Protein AF-A0A2D4LU86-F1 (afdb_monomer_lite)

InterPro domains:
  IPR038900 Transmembrane channel-like protein [PTHR23302] (30-177)

Secondary structure (DSSP, 8-state):
------PPPP--S-TTS--------S---HHHHHHHHHHT-GGGGGSTTSGGGS----EEETTEEE-HHHHHHHHHHHHHHHHHHHHHHHHHHHHHHHHHHHHSHHHHHHHHHHHH--TT---HHHHHHHHHHHHHHHHHHHHHHHHHHHHHHHHHHHHHHHHHHHHHHHHHHHHH-

Structure (mmCIF, N/CA/C/O backbone):
data_AF-A0A2D4LU86-F1
#
_entry.id   AF-A0A2D4LU86-F1
#
loop_
_atom_site.group_PDB
_atom_site.id
_atom_site.type_symbol
_atom_site.label_atom_id
_atom_site.label_alt_id
_atom_site.label_comp_id
_atom_site.label_asym_id
_atom_site.label_entity_id
_atom_site.label_seq_id
_atom_site.pdbx_PDB_ins_code
_atom_site.Cartn_x
_atom_site.Cartn_y
_atom_site.Cartn_z
_atom_site.occupancy
_atom_site.B_iso_or_equiv
_atom_site.auth_seq_id
_atom_site.auth_comp_id
_atom_site.auth_asym_id
_atom_site.auth_atom_id
_atom_site.pdbx_PDB_model_num
ATOM 1 N N . VAL A 1 1 ? 50.928 -17.012 -40.790 1.00 37.34 1 VAL A N 1
ATOM 2 C CA . VAL A 1 1 ? 49.486 -17.342 -40.692 1.00 37.34 1 VAL A CA 1
ATOM 3 C C . VAL A 1 1 ? 48.791 -16.074 -40.204 1.00 37.34 1 VAL A C 1
ATOM 5 O O . VAL A 1 1 ? 48.842 -15.793 -39.021 1.00 37.34 1 VAL A O 1
ATOM 8 N N . ASN A 1 2 ? 48.570 -15.077 -41.066 1.00 37.53 2 ASN A N 1
ATOM 9 C CA . ASN A 1 2 ? 47.369 -14.884 -41.896 1.00 37.53 2 ASN A CA 1
ATOM 10 C C . ASN A 1 2 ? 46.064 -15.258 -41.182 1.00 37.53 2 ASN A C 1
ATOM 12 O O . ASN A 1 2 ? 45.758 -16.434 -41.029 1.00 37.53 2 ASN A O 1
ATOM 16 N N . GLY A 1 3 ? 45.314 -14.226 -40.799 1.00 36.00 3 GLY A N 1
ATOM 17 C CA . GLY A 1 3 ? 43.985 -14.291 -40.202 1.00 36.00 3 GLY A CA 1
ATOM 18 C C . GLY A 1 3 ? 43.397 -12.885 -40.138 1.00 36.00 3 GLY A C 1
ATOM 19 O O . GLY A 1 3 ? 43.252 -12.314 -39.068 1.00 36.00 3 GLY A O 1
ATOM 20 N N . SER A 1 4 ? 43.182 -12.301 -41.313 1.00 45.00 4 SER A N 1
ATOM 21 C CA . SER A 1 4 ? 42.653 -10.962 -41.550 1.00 45.00 4 SER A CA 1
ATOM 22 C C . SER A 1 4 ? 41.241 -10.804 -40.980 1.00 45.00 4 SER A C 1
ATOM 24 O O . SER A 1 4 ? 40.317 -11.458 -41.456 1.00 45.00 4 SER A O 1
ATOM 26 N N . TYR A 1 5 ? 41.047 -9.892 -40.028 1.00 41.56 5 TYR A N 1
ATOM 27 C CA . TYR A 1 5 ? 39.723 -9.347 -39.717 1.00 41.56 5 TYR A CA 1
ATOM 28 C C . TYR A 1 5 ? 39.572 -8.006 -40.432 1.00 41.56 5 TYR A C 1
ATOM 30 O O . TYR A 1 5 ? 40.354 -7.069 -40.275 1.00 41.56 5 TYR A O 1
ATOM 38 N N . VAL A 1 6 ? 38.580 -8.017 -41.307 1.00 38.75 6 VAL A N 1
ATOM 39 C CA . VAL A 1 6 ? 38.138 -7.006 -42.257 1.00 38.75 6 VAL A CA 1
ATOM 40 C C . VAL A 1 6 ? 38.080 -5.603 -41.638 1.00 38.75 6 VAL A C 1
ATOM 42 O O . VAL A 1 6 ? 37.372 -5.365 -40.664 1.00 38.75 6 VAL A O 1
ATOM 45 N N . LYS A 1 7 ? 38.796 -4.654 -42.259 1.00 37.66 7 LYS A N 1
ATOM 46 C CA . LYS A 1 7 ? 38.542 -3.213 -42.116 1.00 37.66 7 LYS A CA 1
ATOM 47 C C . LYS A 1 7 ? 37.158 -2.907 -42.684 1.00 37.66 7 LYS A C 1
ATOM 49 O O . LYS A 1 7 ? 36.945 -3.103 -43.879 1.00 37.66 7 LYS A O 1
ATOM 54 N N . VAL A 1 8 ? 36.264 -2.372 -41.861 1.00 46.47 8 VAL A N 1
ATOM 55 C CA . VAL A 1 8 ? 35.073 -1.667 -42.347 1.00 46.47 8 VAL A CA 1
ATOM 56 C C . VAL A 1 8 ? 35.523 -0.263 -42.793 1.00 46.47 8 VAL A C 1
ATOM 58 O O . VAL A 1 8 ? 36.145 0.436 -41.989 1.00 46.47 8 VAL A O 1
ATOM 61 N N . PRO A 1 9 ? 35.319 0.141 -44.064 1.00 42.91 9 PRO A N 1
ATOM 62 C CA . PRO A 1 9 ? 35.660 1.479 -44.546 1.00 42.91 9 PRO A CA 1
ATOM 63 C C . PRO A 1 9 ? 34.746 2.568 -43.956 1.00 42.91 9 PRO A C 1
ATOM 65 O O . PRO A 1 9 ? 33.686 2.257 -43.413 1.00 42.91 9 PRO A O 1
ATOM 68 N N . PRO A 1 10 ? 35.159 3.843 -44.058 1.00 44.84 10 PRO A N 1
ATOM 69 C CA . PRO A 1 10 ? 34.608 4.943 -43.285 1.00 44.84 10 PRO A CA 1
ATOM 70 C C . PRO A 1 10 ? 33.327 5.528 -43.894 1.00 44.84 10 PRO A C 1
ATOM 72 O O . PRO A 1 10 ? 33.208 5.688 -45.104 1.00 44.84 10 PRO A O 1
ATOM 75 N N . GLU A 1 11 ? 32.414 5.871 -42.989 1.00 53.97 11 GLU A N 1
ATOM 76 C CA . GLU A 1 11 ? 31.417 6.947 -43.029 1.00 53.97 11 GLU A CA 1
ATOM 77 C C . GLU A 1 11 ? 30.725 7.279 -44.360 1.00 53.97 11 GLU A C 1
ATOM 79 O O . GLU A 1 11 ? 31.228 8.005 -45.214 1.00 53.97 11 GLU A O 1
ATOM 84 N N . THR A 1 12 ? 29.459 6.874 -44.453 1.00 46.91 12 THR A N 1
ATOM 85 C CA . THR A 1 12 ? 28.440 7.587 -45.246 1.00 46.91 12 THR A CA 1
ATOM 86 C C . THR A 1 12 ? 27.078 7.562 -44.541 1.00 46.91 12 THR A C 1
ATOM 88 O O . THR A 1 12 ? 26.028 7.451 -45.162 1.00 46.91 12 THR A O 1
ATOM 91 N N . GLY A 1 13 ? 27.097 7.664 -43.209 1.00 53.94 13 GLY A N 1
ATOM 92 C CA . GLY A 1 13 ? 25.927 8.013 -42.400 1.00 53.94 13 GLY A CA 1
ATOM 93 C C . GLY A 1 13 ? 26.006 9.488 -41.994 1.00 53.94 13 GLY A C 1
ATOM 94 O O . GLY A 1 13 ? 27.114 10.021 -41.895 1.00 53.94 13 GLY A O 1
ATOM 95 N N . PRO A 1 14 ? 24.876 10.190 -41.797 1.00 53.81 14 PRO A N 1
ATOM 96 C CA . PRO A 1 14 ? 24.904 11.593 -41.400 1.00 53.81 14 PRO A CA 1
ATOM 97 C C . PRO A 1 14 ? 25.708 11.749 -40.102 1.00 53.81 14 PRO A C 1
ATOM 99 O O . PRO A 1 14 ? 25.561 10.947 -39.184 1.00 53.81 14 PRO A O 1
ATOM 102 N N . LYS A 1 15 ? 26.517 12.815 -40.008 1.00 54.25 15 LYS A N 1
ATOM 103 C CA . LYS A 1 15 ? 27.375 13.203 -38.860 1.00 54.25 15 LYS A CA 1
ATOM 104 C C . LYS A 1 15 ? 26.661 13.285 -37.490 1.00 54.25 15 LYS A C 1
ATOM 106 O O . LYS A 1 15 ? 27.278 13.659 -36.500 1.00 54.25 15 LYS A O 1
ATOM 111 N N . CYS A 1 16 ? 25.371 12.973 -37.431 1.00 56.09 16 CYS A N 1
ATOM 112 C CA . CYS A 1 16 ? 24.497 13.054 -36.269 1.00 56.09 16 CYS A CA 1
ATOM 113 C C . CYS A 1 16 ? 24.435 11.763 -35.433 1.00 56.09 16 CYS A C 1
ATOM 115 O O . CYS A 1 16 ? 23.763 11.769 -34.411 1.00 56.09 16 CYS A O 1
ATOM 117 N N . THR A 1 17 ? 25.101 10.671 -35.828 1.00 55.44 17 THR A N 1
ATOM 118 C CA . THR A 1 17 ? 25.085 9.401 -35.066 1.00 55.44 17 THR A CA 1
ATOM 119 C C . THR A 1 17 ? 26.348 9.159 -34.234 1.00 55.44 17 THR A C 1
ATOM 121 O O . THR A 1 17 ? 26.436 8.158 -33.527 1.00 55.44 17 THR A O 1
ATOM 124 N N . VAL A 1 18 ? 27.341 10.052 -34.306 1.00 54.16 18 VAL A N 1
ATOM 125 C CA . VAL A 1 18 ? 28.588 9.952 -33.536 1.00 54.16 18 VAL A CA 1
ATOM 126 C C . VAL A 1 18 ? 28.455 10.802 -32.275 1.00 54.16 18 VAL A C 1
ATOM 128 O O . VAL A 1 18 ? 28.723 12.002 -32.285 1.00 54.16 18 VAL A O 1
ATOM 131 N N . TYR A 1 19 ? 28.025 10.181 -31.177 1.00 54.50 19 TYR A N 1
ATOM 132 C CA . TYR A 1 19 ? 28.005 10.814 -29.862 1.00 54.50 19 TYR A CA 1
ATOM 133 C C . TYR A 1 19 ? 29.392 10.659 -29.216 1.00 54.50 19 TYR A C 1
ATOM 135 O O . TYR A 1 19 ? 29.803 9.589 -28.774 1.00 54.50 19 TYR A O 1
ATOM 143 N N . THR A 1 20 ? 30.175 11.733 -29.175 1.00 55.25 20 THR A N 1
ATOM 144 C CA . THR A 1 20 ? 31.395 11.764 -28.361 1.00 55.25 20 THR A CA 1
ATOM 145 C C . THR A 1 20 ? 31.036 12.279 -26.976 1.00 55.25 20 THR A C 1
ATOM 147 O O . THR A 1 20 ? 30.778 13.471 -26.812 1.00 55.25 20 THR A O 1
ATOM 150 N N . ILE A 1 21 ? 31.028 11.392 -25.977 1.00 58.75 21 ILE A N 1
ATOM 151 C CA . ILE A 1 21 ? 30.912 11.786 -24.569 1.00 58.75 21 ILE A CA 1
ATOM 152 C C . ILE A 1 21 ? 32.142 12.632 -24.236 1.00 58.75 21 ILE A C 1
ATOM 154 O O . ILE A 1 21 ? 33.267 12.132 -24.165 1.00 58.75 21 ILE A O 1
ATOM 158 N N . GLY A 1 22 ? 31.933 13.938 -24.077 1.00 54.19 22 GLY A N 1
ATOM 159 C CA . GLY A 1 22 ? 32.963 14.839 -23.585 1.00 54.19 22 GLY A CA 1
ATOM 160 C C . GLY A 1 22 ? 33.395 14.374 -22.199 1.00 54.19 22 GLY A C 1
ATOM 161 O O . GLY A 1 22 ? 32.587 14.375 -21.276 1.00 54.19 22 GLY A O 1
ATOM 162 N N . ASN A 1 23 ? 34.655 13.944 -22.079 1.00 51.25 23 ASN A N 1
ATOM 163 C CA . ASN A 1 23 ? 35.310 13.548 -20.833 1.00 51.25 23 ASN A CA 1
ATOM 164 C C . ASN A 1 23 ? 34.824 14.393 -19.639 1.00 51.25 23 ASN A C 1
ATOM 166 O O . ASN A 1 23 ? 35.220 15.552 -19.499 1.00 51.25 23 ASN A O 1
ATOM 170 N N . THR A 1 24 ? 34.043 13.801 -18.735 1.00 57.06 24 THR A N 1
ATOM 171 C CA . THR A 1 24 ? 33.666 14.411 -17.455 1.00 57.06 24 THR A CA 1
ATOM 172 C C . THR A 1 24 ? 34.880 14.431 -16.523 1.00 57.06 24 THR A C 1
ATOM 174 O O . THR A 1 24 ? 35.003 13.627 -15.601 1.00 57.06 24 THR A O 1
ATOM 177 N N . LYS A 1 25 ? 35.832 15.334 -16.778 1.00 52.62 25 LYS A N 1
ATOM 178 C CA . LYS A 1 25 ? 36.925 15.651 -15.850 1.00 52.62 25 LYS A CA 1
ATOM 179 C C . LYS A 1 25 ? 36.461 16.755 -14.897 1.00 52.62 25 LYS A C 1
ATOM 181 O O . LYS A 1 25 ? 36.852 17.906 -15.042 1.00 52.62 25 LYS A O 1
ATOM 186 N N . GLY A 1 26 ? 35.595 16.411 -13.945 1.00 65.25 26 GLY A N 1
ATOM 187 C CA . GLY A 1 26 ? 35.125 17.325 -12.897 1.00 65.25 26 GLY A CA 1
ATOM 188 C C . GLY A 1 26 ? 34.147 16.657 -11.929 1.00 65.25 26 GLY A C 1
ATOM 189 O O . GLY A 1 26 ? 33.554 15.639 -12.279 1.00 65.25 26 GLY A O 1
ATOM 190 N N . LEU A 1 27 ? 33.995 17.207 -10.713 1.00 61.12 27 LEU A N 1
ATOM 191 C CA . LEU A 1 27 ? 33.029 16.739 -9.706 1.00 61.12 27 LEU A CA 1
ATOM 192 C C . LEU A 1 27 ? 31.603 16.822 -10.276 1.00 61.12 27 LEU A C 1
ATOM 194 O O . LEU A 1 27 ? 30.972 17.877 -10.254 1.00 61.12 27 LEU A O 1
ATOM 198 N N . VAL A 1 28 ? 31.097 15.702 -10.788 1.00 63.22 28 VAL A N 1
ATOM 199 C CA . VAL A 1 28 ? 29.700 15.579 -11.202 1.00 63.22 28 VAL A CA 1
ATOM 200 C C . VAL A 1 28 ? 28.846 15.585 -9.939 1.00 63.22 28 VAL A C 1
ATOM 202 O O . VAL A 1 28 ? 28.938 14.688 -9.100 1.00 63.22 28 VAL A O 1
ATOM 205 N N . TYR A 1 29 ? 28.037 16.627 -9.777 1.00 73.19 29 TYR A N 1
ATOM 206 C CA . TYR A 1 29 ? 27.113 16.738 -8.658 1.00 73.19 29 TYR A CA 1
ATOM 207 C C . TYR A 1 29 ? 26.029 15.658 -8.749 1.00 73.19 29 TYR A C 1
ATOM 209 O O . TYR A 1 29 ? 25.487 15.407 -9.822 1.00 73.19 29 TYR A O 1
ATOM 217 N N . PHE A 1 30 ? 25.653 15.068 -7.611 1.00 76.25 30 PHE A N 1
ATOM 218 C CA . PHE A 1 30 ? 24.638 14.008 -7.545 1.00 76.25 30 PHE A CA 1
ATOM 219 C C . PHE A 1 30 ? 23.297 14.402 -8.194 1.00 76.25 30 PHE A C 1
ATOM 221 O O . PHE A 1 30 ? 22.646 13.569 -8.818 1.00 76.25 30 PHE A O 1
ATOM 228 N N . TYR A 1 31 ? 22.907 15.682 -8.120 1.00 80.19 31 TYR A N 1
ATOM 229 C CA . TYR A 1 31 ? 21.673 16.160 -8.752 1.00 80.19 31 TYR A CA 1
ATOM 230 C C . TYR A 1 31 ? 21.707 16.057 -10.286 1.00 80.19 31 TYR A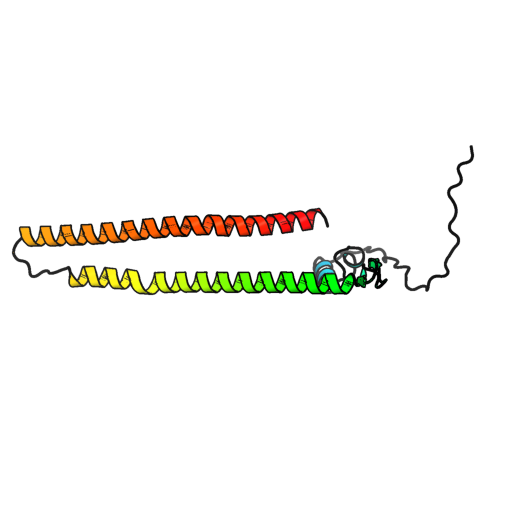 C 1
ATOM 232 O O . TYR A 1 31 ? 20.650 15.895 -10.884 1.00 80.19 31 TYR A O 1
ATOM 240 N N . SER A 1 32 ? 22.889 16.093 -10.917 1.00 79.19 32 SER A N 1
ATOM 241 C CA . SER A 1 32 ? 23.041 15.915 -12.368 1.00 79.19 32 SER A CA 1
ATOM 242 C C . SER A 1 32 ? 22.483 14.572 -12.813 1.00 79.19 32 SER A C 1
ATOM 244 O O . SER A 1 32 ? 21.760 14.517 -13.793 1.00 79.19 32 SER A O 1
ATOM 246 N N . TYR A 1 33 ? 22.724 13.510 -12.040 1.00 77.50 33 TYR A N 1
ATOM 247 C CA . TYR A 1 33 ? 22.183 12.184 -12.333 1.00 77.50 33 TYR A CA 1
ATOM 248 C C . TYR A 1 33 ? 20.660 12.131 -12.199 1.00 77.50 33 TYR A C 1
ATOM 250 O O . TYR A 1 33 ? 20.016 11.398 -12.938 1.00 77.50 33 TYR A O 1
ATOM 258 N N . ILE A 1 34 ? 20.071 12.906 -11.282 1.00 79.19 34 ILE A N 1
ATOM 259 C CA . ILE A 1 34 ? 18.610 12.997 -11.143 1.00 79.19 34 ILE A CA 1
ATOM 260 C C . ILE A 1 34 ? 18.010 13.774 -12.320 1.00 79.19 34 ILE A C 1
ATOM 262 O O . ILE A 1 34 ? 16.965 13.386 -12.834 1.00 79.19 34 ILE A O 1
ATOM 266 N N . ILE A 1 35 ? 18.661 14.853 -12.759 1.00 79.81 35 ILE A N 1
ATOM 267 C CA . ILE A 1 35 ? 18.219 15.630 -13.922 1.00 79.81 35 ILE A CA 1
ATOM 268 C C . ILE A 1 35 ? 18.369 14.814 -15.206 1.00 79.81 35 ILE A C 1
ATOM 270 O O . ILE A 1 35 ? 17.426 14.772 -15.986 1.00 79.81 35 ILE A O 1
ATOM 274 N N . ASP A 1 36 ? 19.475 14.096 -15.381 1.00 77.19 36 ASP A N 1
ATOM 275 C CA . ASP A 1 36 ? 19.667 13.153 -16.485 1.00 77.19 36 ASP A CA 1
ATOM 276 C C . ASP A 1 36 ? 18.636 12.015 -16.443 1.00 77.19 36 ASP A C 1
ATOM 278 O O . ASP A 1 36 ? 18.069 11.659 -17.473 1.00 77.19 36 ASP A O 1
ATOM 282 N N . LEU A 1 37 ? 18.292 11.513 -15.248 1.00 78.44 37 LEU A N 1
ATOM 283 C CA . LEU A 1 37 ? 17.237 10.512 -15.068 1.00 78.44 37 LEU A CA 1
ATOM 284 C C . LEU A 1 37 ? 15.851 11.039 -15.481 1.00 78.44 37 LEU A C 1
ATOM 286 O O . LEU A 1 37 ? 15.097 10.336 -16.148 1.00 78.44 37 LEU A O 1
ATOM 290 N N . LEU A 1 38 ? 15.503 12.265 -15.080 1.00 77.06 38 LEU A N 1
ATOM 291 C CA . LEU A 1 38 ? 14.208 12.889 -15.377 1.00 77.06 38 LEU A CA 1
ATOM 292 C C . LEU A 1 38 ? 14.103 13.374 -16.827 1.00 77.06 38 LEU A C 1
ATOM 294 O O . LEU A 1 38 ? 13.027 13.309 -17.417 1.00 77.06 38 LEU A O 1
ATOM 298 N N . SER A 1 39 ? 15.206 13.868 -17.387 1.00 75.88 39 SER A N 1
ATOM 299 C CA . SER A 1 39 ? 15.291 14.348 -18.767 1.00 75.88 39 SER A CA 1
ATOM 300 C C . SER A 1 39 ? 15.501 13.207 -19.769 1.00 75.88 39 SER A C 1
ATOM 302 O O . SER A 1 39 ? 15.333 13.418 -20.968 1.00 75.88 39 SER A O 1
ATOM 304 N N . GLY A 1 40 ? 15.864 12.008 -19.298 1.00 72.06 40 GLY A N 1
ATOM 305 C CA . GLY A 1 40 ? 16.188 10.857 -20.143 1.00 72.06 40 GLY A CA 1
ATOM 306 C C . GLY A 1 40 ? 17.512 10.998 -20.902 1.00 72.06 40 GLY A C 1
ATOM 307 O O . GLY A 1 40 ? 17.728 10.279 -21.871 1.00 72.06 40 GLY A O 1
ATOM 308 N N . THR A 1 41 ? 18.378 11.930 -20.498 1.00 74.56 41 THR A N 1
ATOM 309 C CA . THR A 1 41 ? 19.647 12.259 -21.165 1.00 74.56 41 THR A CA 1
ATOM 310 C C . THR A 1 41 ? 20.841 11.600 -20.473 1.00 74.56 41 THR A C 1
ATOM 312 O O . THR A 1 41 ? 20.739 11.093 -19.357 1.00 74.56 41 THR A O 1
ATOM 315 N N . GLY A 1 42 ? 22.001 11.579 -21.134 1.00 78.62 42 GLY A N 1
ATOM 316 C CA . GLY A 1 42 ? 23.242 11.087 -20.532 1.00 78.62 42 GLY A CA 1
ATOM 317 C C . GLY A 1 42 ? 23.322 9.560 -20.521 1.00 78.62 42 GLY A C 1
ATOM 318 O O . GLY A 1 42 ? 23.294 8.927 -21.573 1.00 78.62 42 GLY A O 1
ATOM 319 N N . PHE A 1 43 ? 23.452 8.947 -19.339 1.00 72.38 43 PHE A N 1
ATOM 320 C CA . PHE A 1 43 ? 23.644 7.493 -19.237 1.00 72.38 43 PHE A CA 1
ATOM 321 C C . PHE A 1 43 ? 22.417 6.685 -19.691 1.00 72.38 43 PHE A C 1
ATOM 323 O O . PHE A 1 43 ? 22.575 5.548 -20.130 1.00 72.38 43 PHE A O 1
ATOM 330 N N . LEU A 1 44 ? 21.210 7.258 -19.600 1.00 70.75 44 LEU A N 1
ATOM 331 C CA . LEU A 1 44 ? 19.965 6.572 -19.957 1.00 70.75 44 LEU A CA 1
ATOM 332 C C . LEU A 1 44 ? 19.798 6.354 -21.461 1.00 70.75 44 LEU A C 1
ATOM 334 O O . LEU A 1 44 ? 19.182 5.364 -21.845 1.00 70.75 44 LEU A O 1
ATOM 338 N N . GLU A 1 45 ? 20.368 7.218 -22.302 1.00 72.06 45 GLU A N 1
ATOM 339 C CA . GLU A 1 45 ? 20.250 7.145 -23.767 1.00 72.06 45 GLU A CA 1
ATOM 340 C C . GLU A 1 45 ? 20.823 5.832 -24.331 1.00 72.06 45 GLU A C 1
ATOM 342 O O . GLU A 1 45 ? 20.354 5.314 -25.341 1.00 72.06 45 GLU A O 1
ATOM 347 N N . MET A 1 46 ? 21.795 5.247 -23.624 1.00 67.75 46 MET A N 1
ATOM 348 C CA . MET A 1 46 ? 22.418 3.964 -23.967 1.00 67.75 46 MET A CA 1
ATOM 349 C C . MET A 1 46 ? 21.660 2.743 -23.427 1.00 67.75 46 MET A C 1
ATOM 351 O O . MET A 1 46 ? 22.029 1.611 -23.737 1.00 67.75 46 MET A O 1
ATOM 355 N N . THR A 1 47 ? 20.643 2.942 -22.585 1.00 73.38 47 THR A N 1
ATOM 356 C CA . THR A 1 47 ? 19.915 1.847 -21.929 1.00 73.38 47 THR A CA 1
ATOM 357 C C . THR A 1 47 ? 18.634 1.499 -22.679 1.00 73.38 47 THR A C 1
ATOM 359 O O . THR A 1 47 ? 17.955 2.370 -23.220 1.00 73.38 47 THR A O 1
ATOM 362 N N . SER A 1 48 ? 18.236 0.225 -22.634 1.00 70.00 48 SER A N 1
ATOM 363 C CA . SER A 1 48 ? 16.983 -0.271 -23.229 1.00 70.00 48 SER A CA 1
ATOM 364 C C . SER A 1 48 ? 15.716 0.295 -22.573 1.00 70.00 48 SER A C 1
ATOM 366 O O . SER A 1 48 ? 14.610 0.084 -23.064 1.00 70.00 48 SER A O 1
ATOM 368 N N . LEU A 1 49 ? 15.859 1.018 -21.460 1.00 72.19 49 LEU A N 1
ATOM 369 C CA . LEU A 1 49 ? 14.759 1.700 -20.790 1.00 72.19 49 LEU A CA 1
ATOM 370 C C . LEU A 1 49 ? 14.346 2.989 -21.519 1.00 72.19 49 LEU A C 1
ATOM 372 O O . LEU A 1 49 ? 13.222 3.459 -21.341 1.00 72.19 49 LEU A O 1
ATOM 376 N N . PHE A 1 50 ? 15.236 3.571 -22.327 1.00 76.25 50 PHE A N 1
ATOM 377 C CA . PHE A 1 50 ? 14.940 4.799 -23.048 1.00 76.25 50 PHE A CA 1
ATOM 378 C C . PHE A 1 50 ? 14.133 4.515 -24.315 1.00 76.25 50 PHE A C 1
ATOM 380 O O . PHE A 1 50 ? 14.518 3.715 -25.164 1.00 76.25 50 PHE A O 1
ATOM 387 N N . TYR A 1 51 ? 13.015 5.224 -24.470 1.00 76.62 51 TYR A N 1
ATOM 388 C CA . TYR A 1 51 ? 12.110 5.073 -25.613 1.00 76.62 51 TYR A CA 1
ATOM 389 C C . TYR A 1 51 ? 12.822 5.245 -26.967 1.00 76.62 51 TYR A C 1
ATOM 391 O O . TYR A 1 51 ? 12.515 4.526 -27.914 1.00 76.62 51 TYR A O 1
ATOM 399 N N . GLY A 1 52 ? 13.800 6.156 -27.049 1.00 76.50 52 GLY A N 1
ATOM 400 C CA . GLY A 1 52 ? 14.565 6.435 -28.269 1.00 76.50 52 GLY A CA 1
ATOM 401 C C . GLY A 1 52 ? 15.643 5.404 -28.625 1.00 76.50 52 GLY A C 1
ATOM 402 O O . GLY A 1 52 ? 16.225 5.513 -29.699 1.00 76.50 52 GLY A O 1
ATOM 403 N N . TYR A 1 53 ? 15.903 4.405 -27.772 1.00 76.00 53 TYR A N 1
ATOM 404 C CA . TYR A 1 53 ? 16.811 3.295 -28.090 1.00 76.00 53 TYR A CA 1
ATOM 405 C C . TYR A 1 53 ? 16.216 2.355 -29.154 1.00 76.00 53 TYR A C 1
ATOM 407 O O . TYR A 1 53 ? 16.940 1.744 -29.940 1.00 76.00 53 TYR A O 1
ATOM 415 N N . TYR A 1 54 ? 14.886 2.240 -29.197 1.00 75.75 54 TYR A N 1
ATOM 416 C CA . TYR A 1 54 ? 14.195 1.385 -30.154 1.00 75.75 54 TYR A CA 1
ATOM 417 C C . TYR A 1 54 ? 14.036 2.097 -31.496 1.00 75.75 54 TYR A C 1
ATOM 419 O O . TYR A 1 54 ? 13.416 3.157 -31.588 1.00 75.75 54 TYR A O 1
ATOM 427 N N . SER A 1 55 ? 14.578 1.491 -32.551 1.00 68.19 55 SER A N 1
ATOM 428 C CA . SER A 1 55 ? 14.415 1.987 -33.915 1.00 68.19 55 SER A CA 1
ATOM 429 C C . SER A 1 55 ? 12.939 1.958 -34.320 1.00 68.19 55 SER A C 1
ATOM 431 O O . SER A 1 55 ? 12.195 1.045 -33.962 1.00 68.19 55 SER A O 1
ATOM 433 N N . VAL A 1 56 ? 12.520 2.968 -35.085 1.00 66.69 56 VAL A N 1
ATOM 434 C CA . VAL A 1 56 ? 11.144 3.108 -35.603 1.00 66.69 56 VAL A CA 1
ATOM 435 C C . VAL A 1 56 ? 10.870 2.119 -36.748 1.00 66.69 56 VAL A C 1
ATOM 437 O O . VAL A 1 56 ? 9.813 2.160 -37.368 1.00 66.69 56 VAL A O 1
ATOM 440 N N . ASP A 1 57 ? 11.823 1.235 -37.043 1.00 66.69 57 ASP A N 1
ATOM 441 C CA . ASP A 1 57 ? 11.719 0.266 -38.120 1.00 66.69 57 ASP A CA 1
ATOM 442 C C . ASP A 1 57 ? 10.620 -0.753 -37.813 1.00 66.69 57 ASP A C 1
ATOM 444 O O . ASP A 1 57 ? 10.612 -1.429 -36.779 1.00 66.69 57 ASP A O 1
ATOM 448 N N . ASN A 1 58 ? 9.678 -0.863 -38.746 1.00 64.44 58 ASN A N 1
ATOM 449 C CA . ASN A 1 58 ? 8.597 -1.830 -38.681 1.00 64.44 58 ASN A CA 1
ATOM 450 C C . ASN A 1 58 ? 9.204 -3.231 -38.745 1.00 64.44 58 ASN A C 1
ATOM 452 O O . ASN A 1 58 ? 9.782 -3.610 -39.763 1.00 64.44 58 ASN A O 1
ATOM 456 N N . VAL A 1 59 ? 9.064 -4.020 -37.679 1.00 66.06 59 VAL A N 1
ATOM 457 C CA . VAL A 1 59 ? 9.421 -5.440 -37.737 1.00 66.06 59 VAL A CA 1
ATOM 458 C C . VAL A 1 59 ? 8.254 -6.169 -38.408 1.00 66.06 59 VAL A C 1
ATOM 460 O O . VAL A 1 59 ? 7.157 -6.200 -37.834 1.00 66.06 59 VAL A O 1
ATOM 463 N N . PRO A 1 60 ? 8.435 -6.748 -39.611 1.00 60.22 60 PRO A N 1
ATOM 464 C CA . PRO A 1 60 ? 7.363 -7.466 -40.280 1.00 60.22 60 PRO A CA 1
ATOM 465 C C . PRO A 1 60 ? 7.130 -8.805 -39.571 1.00 60.22 60 PRO A C 1
ATOM 467 O O . PRO A 1 60 ? 7.856 -9.778 -39.772 1.00 60.22 60 PRO A O 1
ATOM 470 N N . LEU A 1 61 ? 6.093 -8.869 -38.735 1.00 62.09 61 LEU A N 1
ATOM 471 C CA . LEU A 1 61 ? 5.584 -10.108 -38.144 1.00 62.09 61 LEU A CA 1
ATOM 472 C C . LEU A 1 61 ? 4.476 -10.662 -39.052 1.00 62.09 61 LEU A C 1
ATOM 474 O O . LEU A 1 61 ? 3.285 -10.617 -38.746 1.00 62.09 61 LEU A O 1
ATOM 478 N N . GLY A 1 62 ? 4.875 -11.161 -40.225 1.00 68.94 62 GLY A N 1
ATOM 479 C CA . GLY A 1 62 ? 3.946 -11.720 -41.210 1.00 68.94 62 GLY A CA 1
ATOM 480 C C . GLY A 1 62 ? 3.076 -10.650 -41.885 1.00 68.94 62 GLY A C 1
ATOM 481 O O . GLY A 1 62 ? 3.579 -9.892 -42.704 1.00 68.94 62 GLY A O 1
ATOM 482 N N . LEU A 1 63 ? 1.771 -10.619 -41.581 1.00 61.81 63 LEU A N 1
ATOM 483 C CA . LEU A 1 63 ? 0.765 -9.760 -42.243 1.00 61.81 63 LEU A CA 1
ATOM 484 C C . LEU A 1 63 ? 0.491 -8.438 -41.492 1.00 61.81 63 LEU A C 1
ATOM 486 O O . LEU A 1 63 ? -0.302 -7.625 -41.957 1.00 61.81 63 LEU A O 1
ATOM 490 N N . LEU A 1 64 ? 1.114 -8.232 -40.326 1.00 62.69 64 LEU A N 1
ATOM 491 C CA . LEU A 1 64 ? 0.928 -7.050 -39.482 1.00 62.69 64 LEU A CA 1
ATOM 492 C C . LEU A 1 64 ? 2.278 -6.386 -39.183 1.00 62.69 64 LEU A C 1
ATOM 494 O O . LEU A 1 64 ? 3.239 -7.051 -38.792 1.00 62.69 64 LEU A O 1
ATOM 498 N N . GLU A 1 65 ? 2.333 -5.065 -39.336 1.00 71.00 65 GLU A N 1
ATOM 499 C CA . GLU A 1 65 ? 3.484 -4.252 -38.939 1.00 71.00 65 GLU A CA 1
ATOM 500 C C . GLU A 1 65 ? 3.442 -3.989 -37.427 1.00 71.00 65 GLU A C 1
ATOM 502 O O . GLU A 1 65 ? 2.541 -3.313 -36.917 1.00 71.00 65 GLU A O 1
ATOM 507 N N . TYR A 1 66 ? 4.413 -4.530 -36.687 1.00 75.56 66 TYR A N 1
ATOM 508 C CA . TYR A 1 66 ? 4.488 -4.353 -35.238 1.00 75.56 66 TYR A CA 1
ATOM 509 C C . TYR A 1 66 ? 5.336 -3.130 -34.873 1.00 75.56 66 TYR A C 1
ATOM 511 O O . TYR A 1 66 ? 6.551 -3.116 -35.071 1.00 75.56 66 TYR A O 1
ATOM 519 N N . HIS A 1 67 ? 4.690 -2.117 -34.293 1.00 78.75 67 HIS A N 1
ATOM 520 C CA . HIS A 1 67 ? 5.346 -0.894 -33.834 1.00 78.75 67 HIS A CA 1
ATOM 521 C C . HIS A 1 67 ? 5.845 -1.071 -32.393 1.00 78.75 67 HIS A C 1
ATOM 523 O O . HIS A 1 67 ? 5.094 -0.889 -31.429 1.00 78.75 67 HIS A O 1
ATOM 529 N N . VAL A 1 68 ? 7.128 -1.409 -32.250 1.00 80.25 68 VAL A N 1
ATOM 530 C CA . VAL A 1 68 ? 7.787 -1.643 -30.951 1.00 80.25 68 VAL A CA 1
ATOM 531 C C . VAL A 1 68 ? 7.652 -0.450 -29.987 1.00 80.25 68 VAL A C 1
ATOM 533 O O . VAL A 1 68 ? 7.258 -0.678 -28.838 1.00 80.25 68 VAL A O 1
ATOM 536 N N . PRO A 1 69 ? 7.877 0.814 -30.411 1.00 81.25 69 PRO A N 1
ATOM 537 C CA . PRO A 1 69 ? 7.786 1.956 -29.497 1.00 81.25 69 PRO A CA 1
ATOM 538 C C . PRO A 1 69 ? 6.354 2.181 -28.985 1.00 81.25 69 PRO A C 1
ATOM 540 O O . PRO A 1 69 ? 6.124 2.414 -27.797 1.00 81.25 69 PRO A O 1
ATOM 543 N N . LEU A 1 70 ? 5.356 2.024 -29.858 1.00 82.00 70 LEU A N 1
ATOM 544 C CA . LEU A 1 70 ? 3.947 2.179 -29.494 1.00 82.00 70 LEU A CA 1
ATOM 545 C C . LEU A 1 70 ? 3.496 1.104 -28.496 1.00 82.00 70 LEU A C 1
ATOM 547 O O . LEU A 1 70 ? 2.824 1.416 -27.513 1.00 82.00 70 LEU A O 1
ATOM 551 N N . ALA A 1 71 ? 3.901 -0.150 -28.709 1.00 84.62 71 ALA A N 1
ATOM 552 C CA . ALA A 1 71 ? 3.607 -1.230 -27.776 1.00 84.62 71 ALA A CA 1
ATOM 553 C C . ALA A 1 71 ? 4.230 -0.977 -26.394 1.00 84.62 71 ALA A C 1
ATOM 555 O O . ALA A 1 71 ? 3.560 -1.165 -25.379 1.00 84.62 71 ALA A O 1
ATOM 556 N N . TYR A 1 72 ? 5.469 -0.481 -26.343 1.00 83.12 72 TYR A N 1
ATOM 557 C CA . TYR A 1 72 ? 6.132 -0.105 -25.094 1.00 83.12 72 TYR A CA 1
ATOM 558 C C . TYR A 1 72 ? 5.346 0.970 -24.321 1.00 83.12 72 TYR A C 1
ATOM 560 O O . TYR A 1 72 ? 5.096 0.826 -23.120 1.00 83.12 72 TYR A O 1
ATOM 568 N N . LEU A 1 73 ? 4.876 2.017 -25.008 1.00 84.38 73 LEU A N 1
ATOM 569 C CA . LEU A 1 73 ? 4.071 3.081 -24.396 1.00 84.38 73 LEU A CA 1
ATOM 570 C C . LEU A 1 73 ? 2.738 2.537 -23.863 1.00 84.38 73 LEU A C 1
ATOM 572 O O . LEU A 1 73 ? 2.368 2.791 -22.718 1.00 84.38 73 LEU A O 1
ATOM 576 N N . LEU A 1 74 ? 2.028 1.736 -24.660 1.00 86.44 74 LEU A N 1
ATOM 577 C CA . LEU A 1 74 ? 0.745 1.170 -24.244 1.00 86.44 74 LEU A CA 1
ATOM 578 C C . LEU A 1 74 ? 0.891 0.219 -23.052 1.00 86.44 74 LEU A C 1
ATOM 580 O O . LEU A 1 74 ? 0.090 0.284 -22.122 1.00 86.44 74 LEU A O 1
ATOM 584 N N . ILE A 1 75 ? 1.921 -0.630 -23.044 1.00 85.94 75 ILE A N 1
ATOM 585 C CA . ILE A 1 75 ? 2.187 -1.567 -21.944 1.00 85.94 75 ILE A CA 1
ATOM 586 C C . ILE A 1 75 ? 2.531 -0.808 -20.659 1.00 85.94 75 ILE A C 1
ATOM 588 O O . ILE A 1 75 ? 1.985 -1.124 -19.600 1.00 85.94 75 ILE A O 1
ATOM 592 N N . THR A 1 76 ? 3.394 0.209 -20.733 1.00 83.69 76 THR A N 1
ATOM 593 C CA . THR A 1 76 ? 3.775 1.012 -19.558 1.00 83.69 76 THR A CA 1
ATOM 594 C C . THR A 1 76 ? 2.587 1.796 -18.999 1.00 83.69 76 THR A C 1
ATOM 596 O O . THR A 1 76 ? 2.361 1.782 -17.787 1.00 83.69 76 THR A O 1
ATOM 599 N N . LEU A 1 77 ? 1.756 2.391 -19.861 1.00 87.50 77 LEU A N 1
ATOM 600 C CA . LEU A 1 77 ? 0.531 3.088 -19.462 1.00 87.50 77 LEU A CA 1
ATOM 601 C C . LEU A 1 77 ? -0.516 2.133 -18.861 1.00 87.50 77 LEU A C 1
ATOM 603 O O . LEU A 1 77 ? -1.132 2.437 -17.834 1.00 87.50 77 LEU A O 1
ATOM 607 N N . ALA A 1 78 ? -0.708 0.957 -19.463 1.00 83.00 78 ALA A N 1
ATOM 608 C CA . ALA A 1 78 ? -1.606 -0.072 -18.944 1.00 83.00 78 ALA A CA 1
ATOM 609 C C . ALA A 1 78 ? -1.135 -0.583 -17.573 1.00 83.00 78 ALA A C 1
ATOM 611 O O . ALA A 1 78 ? -1.931 -0.704 -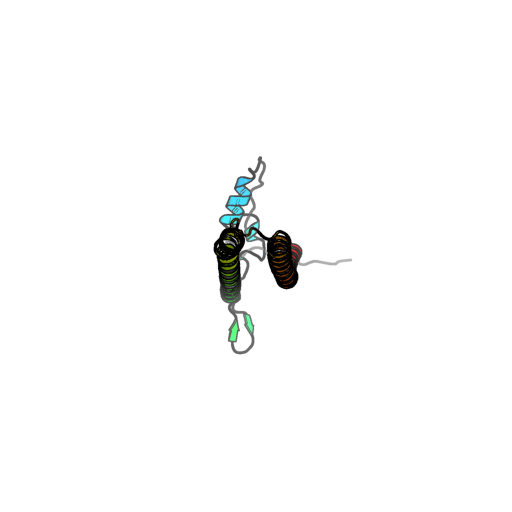16.641 1.00 83.00 78 ALA A O 1
ATOM 612 N N . TYR A 1 79 ? 0.168 -0.819 -17.407 1.00 84.50 79 TYR A N 1
ATOM 613 C CA . TYR A 1 79 ? 0.741 -1.230 -16.127 1.00 84.50 79 TYR A CA 1
ATOM 614 C C . TYR A 1 79 ? 0.570 -0.151 -15.048 1.00 84.50 79 TYR A C 1
ATOM 616 O O . TYR A 1 79 ? 0.128 -0.450 -13.932 1.00 84.50 79 TYR A O 1
ATOM 624 N N . LEU A 1 80 ? 0.859 1.111 -15.387 1.00 82.44 80 LEU A N 1
ATOM 625 C CA . LEU A 1 80 ? 0.715 2.245 -14.477 1.00 82.44 80 LEU A CA 1
ATOM 626 C C . LEU A 1 80 ? -0.740 2.422 -14.032 1.00 82.44 80 LEU A C 1
ATOM 628 O O . LEU A 1 80 ? -1.009 2.502 -12.833 1.00 82.44 80 LEU A O 1
ATOM 632 N N . SER A 1 81 ? -1.684 2.423 -14.976 1.00 82.25 81 SER A N 1
ATOM 633 C CA . SER A 1 81 ? -3.115 2.571 -14.686 1.00 82.25 81 SER A CA 1
ATOM 634 C C . SER A 1 81 ? -3.656 1.419 -13.836 1.00 82.25 81 SER A C 1
ATOM 636 O O . SER A 1 81 ? -4.325 1.662 -12.830 1.00 82.25 81 SER A O 1
ATOM 638 N N . MET A 1 82 ? -3.296 0.169 -14.145 1.00 80.44 82 MET A N 1
ATOM 639 C CA . MET A 1 82 ? -3.675 -0.992 -13.332 1.00 80.44 82 MET A CA 1
ATOM 640 C C . MET A 1 82 ? -3.107 -0.915 -11.912 1.00 80.44 82 MET A C 1
ATOM 642 O O . MET A 1 82 ? -3.802 -1.228 -10.941 1.00 80.44 82 MET A O 1
ATOM 646 N N . SER A 1 83 ? -1.853 -0.479 -11.759 1.00 81.56 83 SER A N 1
ATOM 647 C CA . SER A 1 83 ? -1.252 -0.267 -10.442 1.00 81.56 83 SER A CA 1
ATOM 648 C C . SER A 1 83 ? -1.964 0.842 -9.668 1.00 81.56 83 SER A C 1
ATOM 650 O O . SER A 1 83 ? -2.296 0.654 -8.498 1.00 81.56 83 SER A O 1
ATOM 652 N N . PHE A 1 84 ? -2.267 1.958 -10.326 1.00 79.56 84 PHE A N 1
ATOM 653 C CA . PHE A 1 84 ? -2.953 3.094 -9.726 1.00 79.56 84 PHE A CA 1
ATOM 654 C C . PHE A 1 84 ? -4.357 2.724 -9.233 1.00 79.56 84 PHE A C 1
ATOM 656 O O . PHE A 1 84 ? -4.678 2.939 -8.063 1.00 79.56 84 PHE A O 1
ATOM 663 N N . VAL A 1 85 ? -5.164 2.067 -10.074 1.00 82.31 85 VAL A N 1
ATOM 664 C CA . VAL A 1 85 ? -6.502 1.579 -9.699 1.00 82.31 85 VAL A CA 1
ATOM 665 C C . VAL A 1 85 ? -6.421 0.603 -8.524 1.00 82.31 85 VAL A C 1
ATOM 667 O O . VAL A 1 85 ? -7.228 0.678 -7.594 1.00 82.31 85 VAL A O 1
ATOM 670 N N . TRP A 1 86 ? -5.428 -0.292 -8.523 1.00 81.25 86 TRP A N 1
ATOM 671 C CA . TRP A 1 86 ? -5.203 -1.223 -7.418 1.00 81.25 86 TRP A CA 1
ATOM 672 C C . TRP A 1 86 ? -4.882 -0.499 -6.104 1.00 81.25 86 TRP A C 1
ATOM 674 O O . TRP A 1 86 ? -5.438 -0.837 -5.055 1.00 81.25 86 TRP A O 1
ATOM 684 N N . ILE A 1 87 ? -3.994 0.498 -6.148 1.00 83.25 87 ILE A N 1
ATOM 685 C CA . ILE A 1 87 ? -3.600 1.295 -4.980 1.00 83.25 87 ILE A CA 1
ATOM 686 C C . ILE A 1 87 ? -4.808 2.054 -4.426 1.00 83.25 87 ILE A C 1
ATOM 688 O O . ILE A 1 87 ? -5.061 1.985 -3.223 1.00 83.25 87 ILE A O 1
ATOM 692 N N . ILE A 1 88 ? -5.595 2.702 -5.291 1.00 83.69 88 ILE A N 1
ATOM 693 C CA . ILE A 1 88 ? -6.802 3.431 -4.882 1.00 83.69 88 ILE A CA 1
ATOM 694 C C . ILE A 1 88 ? -7.793 2.495 -4.195 1.00 83.69 88 ILE A C 1
ATOM 696 O O . ILE A 1 88 ? -8.214 2.779 -3.075 1.00 83.69 88 ILE A O 1
ATOM 700 N N . LYS A 1 89 ? -8.132 1.354 -4.812 1.00 77.75 89 LYS A N 1
ATOM 701 C CA . LYS A 1 89 ? -9.069 0.390 -4.211 1.00 77.75 89 LYS A CA 1
ATOM 702 C C . LYS A 1 89 ? -8.605 -0.061 -2.829 1.00 77.75 89 LYS A C 1
ATOM 704 O O . LYS A 1 89 ? -9.393 -0.091 -1.886 1.00 77.75 89 LYS A O 1
ATOM 709 N N . ARG A 1 90 ? -7.309 -0.349 -2.684 1.00 77.44 90 ARG A N 1
ATOM 710 C CA . ARG A 1 90 ? -6.726 -0.760 -1.403 1.00 77.44 90 ARG A CA 1
ATOM 711 C C . ARG A 1 90 ? -6.761 0.356 -0.357 1.00 77.44 90 ARG A C 1
ATOM 713 O O . ARG A 1 90 ? -7.007 0.058 0.809 1.00 77.44 90 ARG A O 1
ATOM 720 N N . SER A 1 91 ? -6.535 1.602 -0.763 1.00 77.38 91 SER A N 1
ATOM 721 C CA . SER A 1 91 ? -6.607 2.769 0.119 1.00 77.38 91 SER A CA 1
ATOM 722 C C . SER A 1 91 ? -8.032 3.000 0.629 1.00 77.38 91 SER A C 1
ATOM 724 O O . SER A 1 91 ? -8.243 3.118 1.832 1.00 77.38 91 SER A O 1
ATOM 726 N N . VAL A 1 92 ? -9.029 2.944 -0.261 1.00 79.50 92 VAL A N 1
ATOM 727 C CA . VAL A 1 92 ? -10.446 3.128 0.096 1.00 79.50 92 VAL A CA 1
ATOM 728 C C . VAL A 1 92 ? -10.945 2.012 1.018 1.00 79.50 92 VAL A C 1
ATOM 730 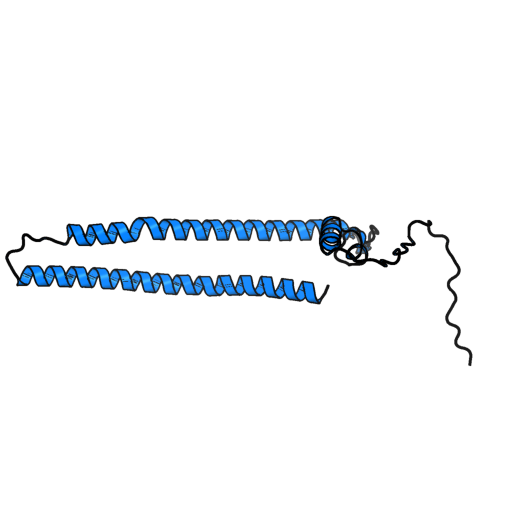O O . VAL A 1 92 ? -11.617 2.284 2.011 1.00 79.50 92 VAL A O 1
ATOM 733 N N . GLU A 1 93 ? -10.581 0.755 0.750 1.00 75.81 93 GLU A N 1
ATOM 734 C CA . GLU A 1 93 ? -10.890 -0.365 1.650 1.00 75.81 93 GLU A CA 1
ATOM 735 C C . GLU A 1 93 ? -10.232 -0.202 3.027 1.00 75.81 93 GLU A C 1
ATOM 737 O O . GLU A 1 93 ? -10.860 -0.490 4.046 1.00 75.81 93 GLU A O 1
ATOM 742 N N . GLY A 1 94 ? -8.974 0.250 3.063 1.00 72.56 94 GLY A N 1
ATOM 743 C CA . GLY A 1 94 ? -8.248 0.519 4.305 1.00 72.56 94 GLY A CA 1
ATOM 744 C C . GLY A 1 94 ? -8.893 1.641 5.114 1.00 72.56 94 GLY A C 1
ATOM 745 O O . GLY A 1 94 ? -9.112 1.489 6.314 1.00 72.56 94 GLY A O 1
ATOM 746 N N . PHE A 1 95 ? -9.280 2.725 4.445 1.00 74.94 95 PHE A N 1
ATOM 747 C CA . PHE A 1 95 ? -9.944 3.864 5.066 1.00 74.94 95 PHE A CA 1
ATOM 748 C C . PHE A 1 95 ? -11.326 3.493 5.613 1.00 74.94 95 PHE A C 1
ATOM 750 O O . PHE A 1 95 ? -11.620 3.7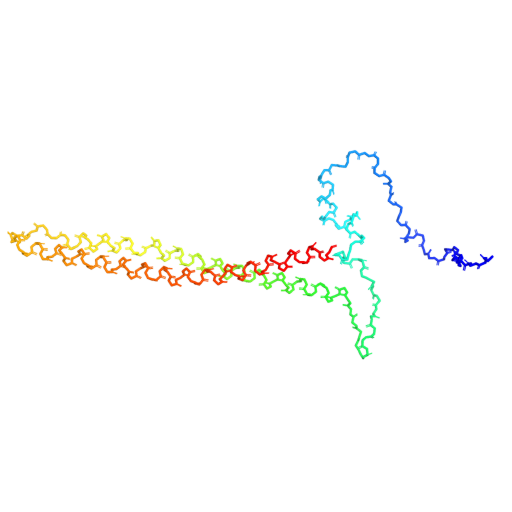78 6.769 1.00 74.94 95 PHE A O 1
ATOM 757 N N . LYS A 1 96 ? -12.143 2.762 4.840 1.00 74.88 96 LYS A N 1
ATOM 758 C CA . LYS A 1 96 ? -13.462 2.286 5.288 1.00 74.88 96 LYS A CA 1
ATOM 759 C C . LYS A 1 96 ? -13.360 1.387 6.524 1.00 74.88 96 LYS A C 1
ATOM 761 O O . LYS A 1 96 ? -14.163 1.518 7.440 1.00 74.88 96 LYS A O 1
ATOM 766 N N . ARG A 1 97 ? -12.373 0.484 6.566 1.00 66.00 97 ARG A N 1
ATOM 767 C CA . ARG A 1 97 ? -12.127 -0.374 7.740 1.00 66.00 97 ARG A CA 1
ATOM 768 C C . ARG A 1 97 ? -11.683 0.434 8.958 1.00 66.00 97 ARG A C 1
ATOM 770 O O . ARG A 1 97 ? -12.137 0.144 10.056 1.00 66.00 97 ARG A O 1
ATOM 777 N N . SER A 1 98 ? -10.829 1.437 8.755 1.00 68.31 98 SER A N 1
ATOM 778 C CA . SER A 1 98 ? -10.375 2.331 9.823 1.00 68.31 98 SER A CA 1
ATOM 779 C C . SER A 1 98 ? -11.526 3.158 10.401 1.00 68.31 98 SER A C 1
ATOM 781 O O . SER A 1 98 ? -11.659 3.246 11.615 1.00 68.31 98 SER A O 1
ATOM 783 N N . LEU A 1 99 ? -12.395 3.713 9.551 1.00 71.12 99 LEU A N 1
ATOM 784 C CA . LEU A 1 99 ? -13.530 4.527 9.992 1.00 71.12 99 LEU A CA 1
ATOM 785 C C . LEU A 1 99 ? -14.524 3.705 10.835 1.00 71.12 99 LEU A C 1
ATOM 787 O O . LEU A 1 99 ? -14.807 4.060 11.971 1.00 71.12 99 LEU A O 1
ATOM 791 N N . ILE A 1 100 ? -14.950 2.541 10.328 1.00 63.97 100 ILE A N 1
ATOM 792 C CA . ILE A 1 100 ? -15.919 1.657 11.007 1.00 63.97 100 ILE A CA 1
ATOM 793 C C . ILE A 1 100 ? -15.379 1.134 12.349 1.00 63.97 100 ILE A C 1
ATOM 795 O O . ILE A 1 100 ? -16.133 0.948 13.298 1.00 63.97 100 ILE A O 1
ATOM 799 N N . TYR A 1 101 ? -14.070 0.887 12.449 1.00 62.69 101 TYR A N 1
ATOM 800 C CA . TYR A 1 101 ? -13.463 0.395 13.687 1.00 62.69 101 TYR A CA 1
ATOM 801 C C . TYR A 1 101 ? -13.394 1.460 14.792 1.00 62.69 101 TYR A C 1
ATOM 803 O O . TYR A 1 101 ? -13.472 1.117 15.969 1.00 62.69 101 TYR A O 1
ATOM 811 N N . ASN A 1 102 ? -13.242 2.738 14.434 1.00 59.59 102 ASN A N 1
ATOM 812 C CA . ASN A 1 102 ? -13.066 3.808 15.417 1.00 59.59 102 ASN A CA 1
ATOM 813 C C . ASN A 1 102 ? -14.389 4.389 15.943 1.00 59.59 102 ASN A C 1
ATOM 815 O O . ASN A 1 102 ? -14.384 4.956 17.032 1.00 59.59 102 ASN A O 1
ATOM 819 N N . GLU A 1 103 ? -15.499 4.260 15.211 1.00 59.06 103 GLU A N 1
ATOM 820 C CA . GLU A 1 103 ? -16.719 5.032 15.504 1.00 59.06 103 GLU A CA 1
ATOM 821 C C . GLU A 1 103 ? -17.782 4.263 16.323 1.00 59.06 103 GLU A C 1
ATOM 823 O O . GLU A 1 103 ? -18.424 4.856 17.184 1.00 59.06 103 GLU A O 1
ATOM 828 N N . ASP A 1 104 ? -17.921 2.939 16.166 1.00 62.59 104 ASP A N 1
ATOM 829 C CA . ASP A 1 104 ? -19.063 2.187 16.734 1.00 62.59 104 ASP A CA 1
ATOM 830 C C . ASP A 1 104 ? -18.791 1.323 17.992 1.00 62.59 104 ASP A C 1
ATOM 832 O O . ASP A 1 104 ? -19.619 1.326 18.913 1.00 62.59 104 ASP A O 1
ATOM 836 N N . PRO A 1 105 ? -17.681 0.562 18.109 1.00 65.88 105 PRO A N 1
ATOM 837 C CA . PRO A 1 105 ? -17.562 -0.435 19.178 1.00 65.88 105 PRO A CA 1
ATOM 838 C C . PRO A 1 105 ? -17.398 0.209 20.559 1.00 65.88 105 PRO A C 1
ATOM 840 O O . PRO A 1 105 ? -18.123 -0.116 21.497 1.00 65.88 105 PRO A O 1
ATOM 843 N N . PHE A 1 106 ? -16.484 1.178 20.687 1.00 64.88 106 PHE A N 1
ATOM 844 C CA . PHE A 1 106 ? -16.138 1.794 21.974 1.00 64.88 106 PHE A CA 1
ATOM 845 C C . PHE A 1 106 ? -17.317 2.527 22.622 1.00 64.88 106 PHE A C 1
ATOM 847 O O . PHE A 1 106 ? -17.558 2.382 23.822 1.00 64.88 106 PHE A O 1
ATOM 854 N N . GLN A 1 107 ? -18.076 3.285 21.831 1.00 64.25 107 GLN A N 1
ATOM 855 C CA . GLN A 1 107 ? -19.231 4.030 22.325 1.00 64.25 107 GLN A CA 1
ATOM 856 C C . GLN A 1 107 ? -20.376 3.090 22.735 1.00 64.25 107 GLN A C 1
ATOM 858 O O . GLN A 1 107 ? -21.027 3.319 23.756 1.00 64.25 107 GLN A O 1
ATOM 863 N N . SER A 1 108 ? -20.561 1.985 22.005 1.00 73.38 108 SER A N 1
ATOM 864 C CA . SER A 1 108 ? -21.524 0.932 22.342 1.00 73.38 108 SER A CA 1
ATOM 865 C C . SER A 1 108 ? -21.150 0.185 23.630 1.00 73.38 108 SER A C 1
ATOM 867 O O . SER A 1 108 ? -22.013 -0.020 24.486 1.00 73.38 108 SER A O 1
ATOM 869 N N . TYR A 1 109 ? -19.865 -0.138 23.842 1.00 75.81 109 TYR A N 1
ATOM 870 C CA . TYR A 1 109 ? -19.392 -0.767 25.083 1.00 75.81 109 TYR A CA 1
ATOM 871 C C . TYR A 1 109 ? -19.584 0.141 26.302 1.00 75.81 109 TYR A C 1
ATOM 873 O O . TYR A 1 109 ? -20.109 -0.311 27.320 1.00 75.81 109 TYR A O 1
ATOM 881 N N . CYS A 1 110 ? -19.223 1.425 26.201 1.00 78.44 110 CYS A N 1
ATOM 882 C CA . CYS A 1 110 ? -19.447 2.391 27.279 1.00 78.44 110 CYS A CA 1
ATOM 883 C C . CYS A 1 110 ? -20.936 2.520 27.616 1.00 78.44 110 CYS A C 1
ATOM 885 O O . CYS A 1 110 ? -21.299 2.461 28.788 1.00 78.44 110 CYS A O 1
ATOM 887 N N . ASN A 1 111 ? -21.805 2.630 26.605 1.00 80.88 111 ASN A N 1
ATOM 888 C CA . ASN A 1 111 ? -23.249 2.708 26.810 1.00 80.88 111 ASN A CA 1
ATOM 889 C C . ASN A 1 111 ? -23.823 1.420 27.428 1.00 80.88 111 ASN A C 1
ATOM 891 O O . ASN A 1 111 ? -24.617 1.499 28.359 1.00 80.88 111 ASN A O 1
ATOM 895 N N . LYS A 1 112 ? -23.383 0.232 26.984 1.00 79.94 112 LYS A N 1
ATOM 896 C CA . LYS A 1 112 ? -23.769 -1.056 27.589 1.00 79.94 112 LYS A CA 1
ATOM 897 C C . LYS A 1 112 ? -23.359 -1.144 29.064 1.00 79.94 112 LYS A C 1
ATOM 899 O O . LYS A 1 112 ? -24.154 -1.589 29.889 1.00 79.94 112 LYS A O 1
ATOM 904 N N . ILE A 1 113 ? -22.142 -0.711 29.409 1.00 81.81 113 ILE A N 1
ATOM 905 C CA . ILE A 1 113 ? -21.645 -0.727 30.794 1.00 81.81 113 ILE A CA 1
ATOM 906 C C . ILE A 1 113 ? -22.412 0.285 31.653 1.00 81.81 113 ILE A C 1
ATOM 908 O O . ILE A 1 113 ? -22.849 -0.065 32.744 1.00 81.81 113 ILE A O 1
ATOM 912 N N . LEU A 1 114 ? -22.615 1.511 31.160 1.00 78.50 114 LEU A N 1
ATOM 913 C CA . LEU A 1 114 ? -23.330 2.574 31.875 1.00 78.50 114 LEU A CA 1
ATOM 914 C C . LEU A 1 114 ? -24.817 2.250 32.074 1.00 78.50 114 LEU A C 1
ATOM 916 O O . LEU A 1 114 ? -25.335 2.457 33.164 1.00 78.50 114 LEU A O 1
ATOM 920 N N . ALA A 1 115 ? -25.492 1.702 31.061 1.00 76.44 115 ALA A N 1
ATOM 921 C CA . ALA A 1 115 ? -26.898 1.305 31.158 1.00 76.44 115 ALA A CA 1
ATOM 922 C C . ALA A 1 115 ? -27.097 0.015 31.974 1.00 76.44 115 ALA A C 1
ATOM 924 O O . ALA A 1 115 ? -28.140 -0.172 32.599 1.00 76.44 115 ALA A O 1
ATOM 925 N N . GLY A 1 116 ? -26.111 -0.887 31.975 1.00 72.00 116 GLY A N 1
ATOM 926 C CA . GLY A 1 116 ? -26.147 -2.123 32.757 1.00 72.00 116 GLY A CA 1
ATOM 927 C C . GLY A 1 116 ? -25.720 -1.956 34.220 1.00 72.00 116 GLY A C 1
ATOM 928 O O . GLY A 1 116 ? -26.015 -2.828 35.045 1.00 72.00 116 GLY A O 1
ATOM 929 N N . TRP A 1 117 ? -25.058 -0.845 34.563 1.00 74.56 117 TRP A N 1
ATOM 930 C CA . TRP A 1 117 ? -24.665 -0.508 35.930 1.00 74.56 117 TRP A CA 1
ATOM 931 C C . TRP A 1 117 ? -25.842 0.099 36.702 1.00 74.56 117 TRP A C 1
ATOM 933 O O . TRP A 1 117 ? -25.971 1.304 36.877 1.00 74.56 117 TRP A O 1
ATOM 943 N N . ASP A 1 118 ? -26.729 -0.771 37.171 1.00 68.25 118 ASP A N 1
ATOM 944 C CA . ASP A 1 118 ? -27.852 -0.403 38.030 1.00 68.25 118 ASP A CA 1
ATOM 945 C C . ASP A 1 118 ? -27.429 -0.470 39.511 1.00 68.25 118 ASP A C 1
ATOM 947 O O . ASP A 1 118 ? -27.215 -1.555 40.059 1.00 68.25 118 ASP A O 1
ATOM 951 N N . PHE A 1 119 ? -27.257 0.695 40.147 1.00 58.81 119 PHE A N 1
ATOM 952 C CA . PHE A 1 119 ? -26.835 0.844 41.551 1.00 58.81 119 PHE A CA 1
ATOM 953 C C . PHE A 1 119 ? -28.012 0.742 42.545 1.00 58.81 119 PHE A C 1
ATOM 955 O O . PHE A 1 119 ? -27.799 0.710 43.754 1.00 58.81 119 PHE A O 1
ATOM 962 N N . CYS A 1 120 ? -29.260 0.661 42.062 1.00 61.94 120 CYS A N 1
ATOM 963 C CA . CYS A 1 120 ? -30.466 0.610 42.900 1.00 61.94 120 CYS A CA 1
ATOM 964 C C . CYS A 1 120 ? -30.846 -0.808 43.370 1.00 61.94 120 CYS A C 1
ATOM 966 O O . CYS A 1 120 ? -31.917 -1.011 43.943 1.00 61.94 120 CYS A O 1
ATOM 968 N N . ILE A 1 121 ? -29.979 -1.800 43.158 1.00 62.72 121 ILE A N 1
ATOM 969 C CA . ILE A 1 121 ? -30.213 -3.189 43.563 1.00 62.72 121 ILE A CA 1
ATOM 970 C C . ILE A 1 121 ? -29.775 -3.378 45.018 1.00 62.72 121 ILE A C 1
ATOM 972 O O . ILE A 1 121 ? -28.588 -3.420 45.327 1.00 62.72 121 ILE A O 1
ATOM 976 N N . THR A 1 122 ? -30.742 -3.544 45.917 1.00 68.88 122 THR A N 1
ATOM 977 C CA . THR A 1 122 ? -30.515 -3.822 47.346 1.00 68.88 122 THR A CA 1
ATOM 978 C C . THR A 1 122 ? -30.170 -5.286 47.643 1.00 68.88 122 THR A C 1
ATOM 980 O O . THR A 1 122 ? -29.653 -5.580 48.720 1.00 68.88 122 THR A O 1
ATOM 983 N N . ASP A 1 123 ? -30.401 -6.211 46.701 1.00 76.75 123 ASP A N 1
ATOM 984 C CA . ASP A 1 123 ? -30.033 -7.626 46.843 1.00 76.75 123 ASP A CA 1
ATOM 985 C C . ASP A 1 123 ? -28.632 -7.936 46.281 1.00 76.75 123 ASP A C 1
ATOM 987 O O . ASP A 1 123 ? -28.375 -7.889 45.074 1.00 76.75 123 ASP A O 1
ATOM 991 N N . VAL A 1 124 ? -27.726 -8.346 47.171 1.00 77.19 124 VAL A N 1
ATOM 992 C CA . VAL A 1 124 ? -26.329 -8.689 46.857 1.00 77.19 124 VAL A CA 1
ATOM 993 C C . VAL A 1 124 ? -26.234 -9.867 45.876 1.00 77.19 124 VAL A C 1
ATOM 995 O O . VAL A 1 124 ? -25.306 -9.929 45.064 1.00 77.19 124 VAL A O 1
ATOM 998 N N . LYS A 1 125 ? -27.190 -10.810 45.912 1.00 77.06 125 LYS A N 1
ATOM 999 C CA . LYS A 1 125 ? -27.191 -11.965 44.998 1.00 77.06 125 LYS A CA 1
ATOM 1000 C C . LYS A 1 125 ? -27.559 -11.548 43.574 1.00 77.06 125 LYS A C 1
ATOM 1002 O O . LYS A 1 125 ? -26.845 -11.931 42.644 1.00 77.06 125 LYS A O 1
ATOM 1007 N N . ALA A 1 126 ? -28.607 -10.741 43.407 1.00 77.00 126 ALA A N 1
ATOM 1008 C CA . ALA A 1 126 ? -29.006 -10.183 42.116 1.00 77.00 126 ALA A CA 1
ATOM 1009 C C . ALA A 1 126 ? -27.925 -9.272 41.506 1.00 77.00 126 ALA A C 1
ATOM 1011 O O . ALA A 1 126 ? -27.634 -9.383 40.313 1.00 77.00 126 ALA A O 1
ATOM 1012 N N . ALA A 1 127 ? -27.263 -8.442 42.320 1.00 77.62 127 ALA A N 1
ATOM 1013 C CA . ALA A 1 127 ? -26.165 -7.586 41.869 1.00 77.62 127 ALA A CA 1
ATOM 1014 C C . ALA A 1 127 ? -24.974 -8.405 41.339 1.00 77.62 127 ALA A C 1
ATOM 1016 O O . ALA A 1 127 ? -24.447 -8.125 40.260 1.00 77.62 127 ALA A O 1
ATOM 1017 N N . ARG A 1 128 ? -24.585 -9.475 42.049 1.00 80.25 128 ARG A N 1
ATOM 1018 C CA . ARG A 1 128 ? -23.497 -10.364 41.612 1.00 80.25 128 ARG A CA 1
ATOM 1019 C C . ARG A 1 128 ? -23.839 -11.101 40.315 1.00 80.25 128 ARG A C 1
ATOM 1021 O O . ARG A 1 128 ? -22.978 -11.220 39.450 1.00 80.25 128 ARG A O 1
ATOM 1028 N N . LEU A 1 129 ? -25.083 -11.558 40.164 1.00 81.50 129 LEU A N 1
ATOM 1029 C CA . LEU A 1 129 ? -25.565 -12.211 38.942 1.00 81.50 129 LEU A CA 1
ATOM 1030 C C . LEU A 1 129 ? -25.542 -11.266 37.731 1.00 81.50 129 LEU A C 1
ATOM 1032 O O . LEU A 1 129 ? -24.983 -11.637 36.699 1.00 81.50 129 LEU A O 1
ATOM 1036 N N . LYS A 1 130 ? -26.058 -10.034 37.862 1.00 79.94 130 LYS A N 1
ATOM 1037 C CA . LYS A 1 130 ? -25.979 -9.007 36.803 1.00 79.94 130 LYS A CA 1
ATOM 1038 C C . LYS A 1 130 ? -24.529 -8.675 36.444 1.00 79.94 130 LYS A C 1
ATOM 1040 O O . LYS A 1 130 ? -24.189 -8.613 35.267 1.00 79.94 130 LYS A O 1
ATOM 1045 N N . HIS A 1 131 ? -23.663 -8.518 37.446 1.00 82.94 131 HIS A N 1
ATOM 1046 C CA . HIS A 1 131 ? -22.252 -8.214 37.219 1.00 82.94 131 HIS A CA 1
ATOM 1047 C C . HIS A 1 131 ? -21.526 -9.344 36.475 1.00 82.94 131 HIS A C 1
ATOM 1049 O O . HIS A 1 131 ? -20.823 -9.090 35.499 1.00 82.94 131 HIS A O 1
ATOM 1055 N N . SER A 1 132 ? -21.728 -10.600 36.888 1.00 84.94 132 SER A N 1
ATOM 1056 C CA . SER A 1 132 ? -21.150 -11.757 36.195 1.00 84.94 132 SER A CA 1
ATOM 1057 C C . SER A 1 132 ? -21.697 -11.925 34.776 1.00 84.94 132 SER A C 1
ATOM 1059 O O . SER A 1 132 ? -20.922 -12.254 33.886 1.00 84.94 132 SER A O 1
ATOM 1061 N N . SER A 1 133 ? -22.987 -11.658 34.550 1.00 83.94 133 SER A N 1
ATOM 1062 C CA . SER A 1 133 ? -23.609 -11.663 33.218 1.00 83.94 133 SER A CA 1
ATOM 1063 C C . SER A 1 133 ? -22.944 -10.657 32.281 1.00 83.94 133 SER A C 1
ATOM 1065 O O . SER A 1 133 ? -22.502 -11.024 31.197 1.00 83.94 133 SER A O 1
ATOM 1067 N N . LEU A 1 134 ? -22.822 -9.404 32.723 1.00 85.69 134 LEU A N 1
ATOM 1068 C CA . LEU A 1 134 ? -22.274 -8.307 31.925 1.00 85.69 134 LEU A CA 1
ATOM 1069 C C . LEU A 1 134 ? -20.780 -8.526 31.630 1.00 85.69 134 LEU A C 1
ATOM 1071 O O . LEU A 1 134 ? -20.320 -8.313 30.510 1.00 85.69 134 LEU A O 1
ATOM 1075 N N . LEU A 1 135 ? -20.030 -9.039 32.612 1.00 85.62 135 LEU A N 1
ATOM 1076 C CA . LEU A 1 135 ? -18.628 -9.423 32.439 1.00 85.62 135 LEU A CA 1
ATOM 1077 C C . LEU A 1 135 ? -18.478 -10.546 31.409 1.00 85.62 135 LEU A C 1
ATOM 1079 O O . LEU A 1 135 ? -17.570 -10.499 30.577 1.00 85.62 135 LEU A O 1
ATOM 1083 N N . TYR A 1 136 ? -19.356 -11.550 31.455 1.00 88.06 136 TYR A N 1
ATOM 1084 C CA . TYR A 1 136 ? -19.318 -12.645 30.494 1.00 88.06 136 TYR A CA 1
ATOM 1085 C C . TYR A 1 136 ? -19.623 -12.146 29.086 1.00 88.06 136 TYR A C 1
ATOM 1087 O O . TYR A 1 136 ? -18.861 -12.460 28.180 1.00 88.06 136 TYR A O 1
ATOM 1095 N N . GLU A 1 137 ? -20.654 -11.313 28.932 1.00 85.94 137 GLU A N 1
ATOM 1096 C CA . GLU A 1 137 ? -21.068 -10.736 27.651 1.00 85.94 137 GLU A CA 1
ATOM 1097 C C . GLU A 1 137 ? -19.921 -9.950 26.996 1.00 85.94 137 GLU A C 1
ATOM 1099 O O . GLU A 1 137 ? -19.525 -10.269 25.874 1.00 85.94 137 GLU A O 1
ATOM 1104 N N . LEU A 1 138 ? -19.281 -9.036 27.742 1.00 86.56 138 LEU A N 1
ATOM 1105 C CA . LEU A 1 138 ? -18.105 -8.291 27.272 1.00 86.56 138 LEU A CA 1
ATOM 1106 C C . LEU A 1 138 ? -16.928 -9.199 26.915 1.00 86.56 138 LEU A C 1
ATOM 1108 O O . LEU A 1 138 ? -16.201 -8.938 25.957 1.00 86.56 138 LEU A O 1
ATOM 1112 N N . LYS A 1 139 ? -16.711 -10.265 27.690 1.00 89.56 139 LYS A N 1
ATOM 1113 C CA . LYS A 1 139 ? -15.640 -11.224 27.415 1.00 89.56 139 LYS A CA 1
ATOM 1114 C C . LYS A 1 139 ? -15.893 -11.977 26.110 1.00 89.56 139 LYS A C 1
ATOM 1116 O O . LYS A 1 139 ? -14.942 -12.171 25.353 1.00 89.56 139 LYS A O 1
ATOM 1121 N N . THR A 1 140 ? -17.132 -12.389 25.844 1.00 87.25 140 THR A N 1
ATOM 1122 C CA . THR A 1 140 ? -17.513 -13.013 24.569 1.00 87.25 140 THR A CA 1
ATOM 1123 C C . THR A 1 140 ? -17.387 -12.046 23.398 1.00 87.25 140 THR A C 1
ATOM 1125 O O . THR A 1 140 ? -16.783 -12.427 22.398 1.00 87.25 140 THR A O 1
ATOM 1128 N N . ASP A 1 141 ? -17.848 -10.800 23.537 1.00 84.94 141 ASP A N 1
ATOM 1129 C CA . ASP A 1 141 ? -17.744 -9.781 22.482 1.00 84.94 141 ASP A CA 1
ATOM 1130 C C . ASP A 1 141 ? -16.267 -9.516 22.116 1.00 84.94 141 ASP A C 1
ATOM 1132 O O . ASP A 1 141 ? -15.882 -9.582 20.946 1.00 84.94 141 ASP A O 1
ATOM 1136 N N . LEU A 1 142 ? -15.389 -9.368 23.119 1.00 85.94 142 LEU A N 1
ATOM 1137 C CA . LEU A 1 142 ? -13.938 -9.233 22.914 1.00 85.94 142 LEU A CA 1
ATOM 1138 C C . LEU A 1 142 ? -13.299 -10.459 22.248 1.00 85.94 142 LEU A C 1
ATOM 1140 O O . LEU A 1 142 ? -12.328 -10.338 21.495 1.00 85.94 142 LEU A O 1
ATOM 1144 N N . GLN A 1 143 ? -13.775 -11.662 22.570 1.00 87.38 143 GLN A N 1
ATOM 1145 C CA . GLN A 1 143 ? -13.271 -12.883 21.946 1.00 87.38 143 GLN A CA 1
ATOM 1146 C C . GLN A 1 143 ? -13.711 -12.996 20.485 1.00 87.38 143 GLN A C 1
ATOM 1148 O O . GLN A 1 143 ? -12.885 -13.381 19.652 1.00 87.38 143 GLN A O 1
ATOM 1153 N N . ASP A 1 144 ? -14.953 -12.631 20.168 1.00 84.50 144 ASP A N 1
ATOM 1154 C CA . ASP A 1 144 ? -15.457 -12.631 18.795 1.00 84.50 144 ASP A CA 1
ATOM 1155 C C . ASP A 1 144 ? -14.727 -11.584 17.941 1.00 84.50 144 ASP A C 1
ATOM 1157 O O . ASP A 1 144 ? -14.267 -11.883 16.837 1.00 84.50 144 ASP A O 1
ATOM 1161 N N . GLU A 1 145 ? -14.472 -10.390 18.487 1.00 81.12 145 GLU A N 1
ATOM 1162 C CA . GLU A 1 145 ? -13.631 -9.383 17.832 1.00 81.12 145 GLU A CA 1
ATOM 1163 C C . GLU A 1 145 ? -12.209 -9.885 17.574 1.00 81.12 145 GLU A C 1
ATOM 1165 O O . GLU A 1 145 ? -11.704 -9.759 16.457 1.00 81.12 145 GLU A O 1
ATOM 1170 N N . ARG A 1 146 ? -11.559 -10.515 18.562 1.00 83.00 146 ARG A N 1
ATOM 1171 C CA . ARG A 1 146 ? -10.225 -11.112 18.371 1.00 83.00 146 ARG A CA 1
ATOM 1172 C C . ARG A 1 146 ? -10.225 -12.192 17.295 1.00 83.00 146 ARG A C 1
ATOM 1174 O O . ARG A 1 146 ? -9.249 -12.314 16.553 1.00 83.00 146 ARG A O 1
ATOM 1181 N N . LEU A 1 147 ? -11.284 -12.994 17.205 1.00 82.12 147 LEU A N 1
ATOM 1182 C CA . LEU A 1 147 ? -11.408 -14.018 16.173 1.00 82.12 147 LEU A CA 1
ATOM 1183 C C . LEU A 1 147 ? -11.564 -13.382 14.785 1.00 82.12 147 LEU A C 1
ATOM 1185 O O . LEU A 1 147 ? -10.869 -13.784 13.849 1.00 82.12 147 LEU A O 1
ATOM 1189 N N . ARG A 1 148 ? -12.395 -12.340 14.667 1.00 79.06 148 ARG A N 1
ATOM 1190 C CA . ARG A 1 148 ? -12.556 -11.551 13.436 1.00 79.06 148 ARG A CA 1
ATOM 1191 C C . ARG A 1 148 ? -11.264 -10.847 13.028 1.00 79.06 148 ARG A C 1
ATOM 1193 O O . ARG A 1 148 ? -10.920 -10.870 11.849 1.00 79.06 148 ARG A O 1
ATOM 1200 N N . GLN A 1 149 ? -10.511 -10.292 13.978 1.00 76.12 149 GLN A N 1
ATOM 1201 C CA . 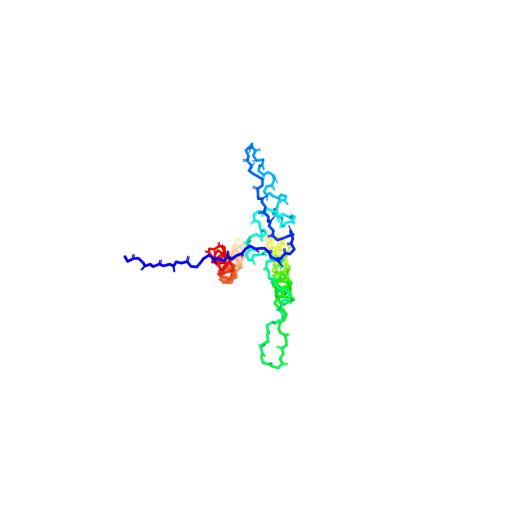GLN A 1 149 ? -9.193 -9.703 13.728 1.00 76.12 149 GLN A CA 1
ATOM 1202 C C . GLN A 1 149 ? -8.211 -10.746 13.192 1.00 76.12 149 GLN A C 1
ATOM 1204 O O . GLN A 1 149 ? -7.607 -10.530 12.149 1.00 76.12 149 GLN A O 1
ATOM 1209 N N . ARG A 1 150 ? -8.122 -11.929 13.811 1.00 78.44 150 ARG A N 1
ATOM 1210 C CA . ARG A 1 150 ? -7.267 -13.022 13.310 1.00 78.44 150 ARG A CA 1
ATOM 1211 C C . ARG A 1 150 ? -7.677 -13.501 11.915 1.00 78.44 150 ARG A C 1
ATOM 1213 O O . ARG A 1 150 ? -6.816 -13.827 11.095 1.00 78.44 150 ARG A O 1
ATOM 1220 N N . ALA A 1 151 ? -8.978 -13.546 11.628 1.00 76.88 151 ALA A N 1
ATOM 1221 C CA . ALA A 1 151 ? -9.488 -13.858 10.296 1.00 76.88 151 ALA A CA 1
ATOM 1222 C C . ALA A 1 151 ? -9.132 -12.756 9.276 1.00 76.88 151 ALA A C 1
ATOM 1224 O O . ALA A 1 151 ? -8.745 -13.060 8.147 1.00 76.88 151 ALA A O 1
ATOM 1225 N N . ALA A 1 152 ? -9.181 -11.484 9.676 1.00 75.88 152 ALA A N 1
ATOM 1226 C CA . ALA A 1 152 ? -8.766 -10.358 8.844 1.00 75.88 152 ALA A CA 1
ATOM 1227 C C . ALA A 1 152 ? -7.243 -10.331 8.613 1.00 75.88 152 ALA A C 1
ATOM 1229 O O . ALA A 1 152 ? -6.808 -10.105 7.482 1.00 75.88 152 ALA A O 1
ATOM 1230 N N . ASP A 1 153 ? -6.436 -10.646 9.625 1.00 70.25 153 ASP A N 1
ATOM 1231 C CA . ASP A 1 153 ? -4.974 -10.746 9.536 1.00 70.25 153 ASP A CA 1
ATOM 1232 C C . ASP A 1 153 ? -4.526 -11.849 8.573 1.00 70.25 153 ASP A C 1
ATOM 1234 O O . ASP A 1 153 ? -3.554 -11.682 7.830 1.00 70.25 153 ASP A O 1
ATOM 1238 N N . ARG A 1 154 ? -5.273 -12.960 8.495 1.00 65.44 154 ARG A N 1
ATOM 1239 C CA . ARG A 1 154 ? -5.054 -13.985 7.459 1.00 65.44 154 ARG A CA 1
ATOM 1240 C C . ARG A 1 154 ? -5.150 -13.388 6.049 1.00 65.44 154 ARG A C 1
ATOM 1242 O O . ARG A 1 154 ? -4.291 -13.692 5.222 1.00 65.44 154 ARG A O 1
ATOM 1249 N N . SER A 1 155 ? -6.096 -12.475 5.806 1.00 69.19 155 SER A N 1
ATOM 1250 C CA . SER A 1 155 ? -6.212 -11.753 4.525 1.00 69.19 155 SER A CA 1
ATOM 1251 C C . SER A 1 155 ? -5.074 -10.749 4.297 1.00 69.19 155 SER A C 1
ATOM 1253 O O . SER A 1 155 ? -4.651 -10.529 3.160 1.00 69.19 155 SER A O 1
ATOM 1255 N N . LEU A 1 156 ? -4.520 -10.158 5.365 1.00 66.62 156 LEU A N 1
ATOM 1256 C CA . LEU A 1 156 ? -3.364 -9.267 5.255 1.00 66.62 156 LEU A CA 1
ATOM 1257 C C . LEU A 1 156 ? -2.125 -10.032 4.804 1.00 66.62 156 LEU A C 1
ATOM 1259 O O . LEU A 1 156 ? -1.408 -9.541 3.943 1.00 66.62 156 LEU A O 1
ATOM 1263 N N . LYS A 1 157 ? -1.910 -11.256 5.294 1.00 67.62 157 LYS A N 1
ATOM 1264 C CA . LYS A 1 157 ? -0.786 -12.105 4.874 1.00 67.62 157 LYS A CA 1
ATOM 1265 C C . LYS A 1 157 ? -0.824 -12.423 3.375 1.00 67.62 157 LYS A C 1
ATOM 1267 O O . LYS A 1 157 ? 0.213 -12.383 2.713 1.00 67.62 157 LYS A O 1
ATOM 1272 N N . GLU A 1 158 ? -2.008 -12.665 2.817 1.00 67.75 158 GLU A N 1
ATOM 1273 C CA . GLU A 1 158 ? -2.194 -12.802 1.366 1.00 67.75 158 GLU A CA 1
ATOM 1274 C C . GLU A 1 158 ? -1.921 -11.486 0.631 1.00 67.75 158 GLU A C 1
ATOM 1276 O O . GLU A 1 158 ? -1.183 -11.462 -0.356 1.00 67.75 158 GLU A O 1
ATOM 1281 N N . LYS A 1 159 ? -2.430 -10.364 1.151 1.00 67.62 159 LYS A N 1
ATOM 1282 C CA . LYS A 1 159 ? -2.150 -9.032 0.598 1.00 67.62 159 LYS A CA 1
ATOM 1283 C C . LYS A 1 159 ? -0.663 -8.653 0.662 1.00 67.62 159 LYS A C 1
ATOM 1285 O O . LYS A 1 159 ? -0.206 -7.920 -0.220 1.00 67.62 159 LYS A O 1
ATOM 1290 N N . THR A 1 160 ? 0.075 -9.118 1.668 1.00 71.69 160 THR A N 1
ATOM 1291 C CA . T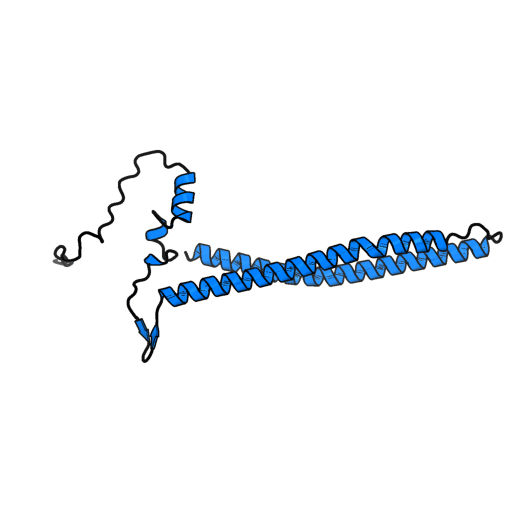HR A 1 160 ? 1.529 -8.949 1.817 1.00 71.69 160 THR A CA 1
ATOM 1292 C C . THR A 1 160 ? 2.267 -9.837 0.834 1.00 71.69 160 THR A C 1
ATOM 1294 O O . THR A 1 160 ? 3.157 -9.353 0.151 1.00 71.69 160 THR A O 1
ATOM 1297 N N . ARG A 1 161 ? 1.844 -11.093 0.659 1.00 75.00 161 ARG A N 1
ATOM 1298 C CA . ARG A 1 161 ? 2.407 -11.998 -0.352 1.00 75.00 161 ARG A CA 1
ATOM 1299 C C . ARG A 1 161 ? 2.312 -11.408 -1.761 1.00 75.00 161 ARG A C 1
ATOM 1301 O O . ARG A 1 161 ? 3.293 -11.446 -2.494 1.00 75.00 161 ARG A O 1
ATOM 1308 N N . ILE A 1 162 ? 1.171 -10.819 -2.121 1.00 76.06 162 ILE A N 1
ATOM 1309 C CA . ILE A 1 162 ? 0.995 -10.158 -3.426 1.00 76.06 162 ILE A CA 1
ATOM 1310 C C . ILE A 1 162 ? 1.936 -8.949 -3.568 1.00 76.06 162 ILE A C 1
ATOM 1312 O O . ILE A 1 162 ? 2.547 -8.765 -4.619 1.00 76.06 162 ILE A O 1
ATOM 1316 N N . TYR A 1 163 ? 2.096 -8.139 -2.516 1.00 79.50 163 TYR A N 1
ATOM 1317 C CA . TYR A 1 163 ? 3.025 -7.001 -2.537 1.00 79.50 163 TYR A CA 1
ATOM 1318 C C . TYR A 1 163 ? 4.491 -7.438 -2.606 1.00 79.50 163 TYR A C 1
ATOM 1320 O O . TYR A 1 163 ? 5.245 -6.890 -3.403 1.00 79.50 163 TYR A O 1
ATOM 1328 N N . CYS A 1 164 ? 4.886 -8.450 -1.833 1.00 74.50 164 CYS A N 1
ATOM 1329 C CA . CYS A 1 164 ? 6.214 -9.051 -1.905 1.00 74.50 164 CYS A CA 1
ATOM 1330 C C . CYS A 1 164 ? 6.502 -9.595 -3.303 1.00 74.50 164 CYS A C 1
ATOM 1332 O O . CYS A 1 164 ? 7.603 -9.403 -3.800 1.00 74.50 164 CYS A O 1
ATOM 1334 N N . LEU A 1 165 ? 5.520 -10.216 -3.963 1.00 77.25 165 LEU A N 1
ATOM 1335 C CA . LEU A 1 165 ? 5.681 -10.712 -5.328 1.00 77.25 165 LEU A CA 1
ATOM 1336 C C . LEU A 1 165 ? 5.882 -9.564 -6.327 1.00 77.25 165 LEU A C 1
ATOM 1338 O O . LEU A 1 165 ? 6.760 -9.652 -7.178 1.00 77.25 165 LEU A O 1
ATOM 1342 N N . ARG A 1 166 ? 5.143 -8.455 -6.188 1.00 82.44 166 ARG A N 1
ATOM 1343 C CA . ARG A 1 166 ? 5.391 -7.238 -6.984 1.00 82.44 166 ARG A CA 1
ATOM 1344 C C . ARG A 1 166 ? 6.789 -6.660 -6.754 1.00 82.44 166 ARG A C 1
ATOM 1346 O O . ARG A 1 166 ? 7.448 -6.293 -7.718 1.00 82.44 166 ARG A O 1
ATOM 1353 N N . ILE A 1 167 ? 7.237 -6.580 -5.502 1.00 80.81 167 ILE A N 1
ATOM 1354 C CA . ILE A 1 167 ? 8.584 -6.093 -5.165 1.00 80.81 167 ILE A CA 1
ATOM 1355 C C . ILE A 1 167 ? 9.640 -7.019 -5.767 1.00 80.81 167 ILE A C 1
ATOM 1357 O O . ILE A 1 167 ? 10.567 -6.544 -6.408 1.00 80.81 167 ILE A O 1
ATOM 1361 N N . PHE A 1 168 ? 9.459 -8.331 -5.628 1.00 82.88 168 PHE A N 1
ATOM 1362 C CA . PHE A 1 168 ? 10.352 -9.332 -6.193 1.00 82.88 168 PHE A CA 1
ATOM 1363 C C . PHE A 1 168 ? 10.453 -9.213 -7.717 1.00 82.88 168 PHE A C 1
ATOM 1365 O O . PHE A 1 168 ? 11.559 -9.169 -8.242 1.00 82.88 168 PHE A O 1
ATOM 1372 N N . LEU A 1 169 ? 9.326 -9.087 -8.425 1.00 80.81 169 LEU A N 1
ATOM 1373 C CA . LEU A 1 169 ? 9.328 -8.873 -9.875 1.00 80.81 169 LEU A CA 1
ATOM 1374 C C . LEU A 1 169 ? 10.060 -7.584 -10.260 1.00 80.81 169 LEU A C 1
ATOM 1376 O O . LEU A 1 169 ? 10.885 -7.615 -11.164 1.00 80.81 169 LEU A O 1
ATOM 1380 N N . ASN A 1 170 ? 9.822 -6.477 -9.553 1.00 77.94 170 ASN A N 1
ATOM 1381 C CA . ASN A 1 170 ? 10.551 -5.232 -9.801 1.00 77.94 170 ASN A CA 1
ATOM 1382 C C . ASN A 1 170 ? 12.061 -5.380 -9.527 1.00 77.94 170 ASN A C 1
ATOM 1384 O O . ASN A 1 170 ? 12.862 -4.839 -10.281 1.00 77.94 170 ASN A O 1
ATOM 1388 N N . CYS A 1 171 ? 12.469 -6.138 -8.503 1.00 78.12 171 CYS A N 1
ATOM 1389 C CA . CYS A 1 171 ? 13.880 -6.457 -8.258 1.00 78.12 171 CYS A CA 1
ATOM 1390 C C . CYS A 1 171 ? 14.487 -7.304 -9.382 1.00 78.12 171 CYS A C 1
ATOM 1392 O O . CYS A 1 171 ? 15.620 -7.057 -9.773 1.00 78.12 171 CYS A O 1
ATOM 1394 N N . VAL A 1 172 ? 13.745 -8.279 -9.916 1.00 77.50 172 VAL A N 1
ATOM 1395 C CA . VAL A 1 172 ? 14.191 -9.082 -11.065 1.00 77.50 172 VAL A CA 1
ATOM 1396 C C . VAL A 1 172 ? 14.341 -8.205 -12.305 1.00 77.50 172 VAL A C 1
ATOM 1398 O O . VAL A 1 172 ? 15.352 -8.303 -12.984 1.00 77.50 172 VAL A O 1
ATOM 1401 N N . VAL A 1 173 ? 13.390 -7.305 -12.572 1.00 74.69 173 VAL A N 1
ATOM 1402 C CA . VAL A 1 173 ? 13.494 -6.342 -13.681 1.00 74.69 173 VAL A CA 1
ATOM 1403 C C . VAL A 1 173 ? 14.730 -5.452 -13.525 1.00 74.69 173 VAL A C 1
ATOM 1405 O O . VAL A 1 173 ? 15.466 -5.292 -14.488 1.00 74.69 173 VAL A O 1
ATOM 1408 N N . LEU A 1 174 ? 15.006 -4.941 -12.321 1.00 72.12 174 LEU A N 1
ATOM 1409 C CA . LEU A 1 174 ? 16.217 -4.158 -12.034 1.00 72.12 174 LEU A CA 1
ATOM 1410 C C . LEU A 1 174 ? 17.521 -4.954 -12.150 1.00 72.12 174 LEU A C 1
ATOM 1412 O O . LEU A 1 174 ? 18.566 -4.350 -12.319 1.00 72.12 174 LEU A O 1
ATOM 1416 N N . ALA A 1 175 ? 17.475 -6.275 -11.980 1.00 71.81 175 ALA A N 1
ATOM 1417 C CA . ALA A 1 175 ? 18.645 -7.139 -12.116 1.00 71.81 175 ALA A CA 1
ATOM 1418 C C . ALA A 1 175 ? 18.886 -7.592 -13.565 1.00 71.81 175 ALA A C 1
ATOM 1420 O O . ALA A 1 175 ? 19.993 -8.007 -13.897 1.00 71.81 175 ALA A O 1
ATOM 1421 N N . VAL A 1 176 ? 17.837 -7.589 -14.395 1.00 75.19 176 VAL A N 1
ATOM 1422 C CA . VAL A 1 176 ? 17.903 -7.903 -15.831 1.00 75.19 176 VAL A CA 1
ATOM 1423 C C . VAL A 1 176 ? 18.292 -6.671 -16.654 1.00 75.19 176 VAL A C 1
ATOM 1425 O O . VAL A 1 176 ? 18.903 -6.829 -17.711 1.00 75.19 176 VAL A O 1
ATOM 1428 N N . LEU A 1 177 ? 17.912 -5.478 -16.188 1.00 55.59 177 LEU A N 1
ATOM 1429 C CA . LEU A 1 177 ? 18.347 -4.186 -16.719 1.00 55.59 177 LEU A CA 1
ATOM 1430 C C . LEU A 1 177 ? 19.793 -3.880 -16.302 1.00 55.59 177 LEU A C 1
ATOM 1432 O O . LEU A 1 177 ? 20.524 -3.327 -17.150 1.00 55.59 177 LEU A O 1
#

Foldseek 3Di:
DDDDDDDDDDDDDPPVPDDDDDPPPDPDDPVNVVVCVVVCHDPNCPDPVRLVVDDQDFDCPDPDGDGPSVVVVVVVVVVVVVVVVVVVVVVVVVVVVVVVVPPPDPVVLVCLCVVLPDPPDPDPVVNVVSVVVNVVVVVVVVVVVVVVVVVVVVVVVVVVVVVVVVVVVVVVVVVVD

Radius of gyration: 33.63 Å; chains: 1; bounding box: 80×35×93 Å

Sequence (177 aa):
VNGSYVKVPPETGPKCTVYTIGNTKGLVYFYSYIIDLLSGTGFLEMTSLFYGYYSVDNVPLGLLEYHVPLAYLLITLAYLSMSFVWIIKRSVEGFKRSLIYNEDPFQSYCNKILAGWDFCITDVKAARLKHSSLLYELKTDLQDERLRQRAADRSLKEKTRIYCLRIFLNCVVLAVL

pLDDT: mean 71.74, std 11.91, range [36.0, 89.56]

Organism: NCBI:txid129469